Protein AF-A0A9D0NWU6-F1 (afdb_monomer_lite)

Secondary structure (DSSP, 8-state):
---EEEE-SSPP-TT------THHHHIIIIII---TT-EEEEE-SSS-EEEEE------

pLDDT: mean 87.29, std 7.03, range [54.91, 93.38]

Structure (mmCIF, N/CA/C/O backbone):
data_AF-A0A9D0NWU6-F1
#
_entry.id   AF-A0A9D0NWU6-F1
#
loop_
_atom_site.group_PDB
_atom_site.id
_atom_site.type_symbol
_atom_site.label_atom_id
_atom_site.label_alt_id
_atom_site.label_comp_id
_atom_site.label_asym_id
_atom_site.label_entity_id
_atom_site.label_seq_id
_atom_site.pdbx_PDB_ins_code
_atom_site.Cartn_x
_atom_site.Cartn_y
_atom_site.Cartn_z
_atom_site.occupancy
_atom_site.B_iso_or_equiv
_atom_site.auth_seq_id
_atom_site.auth_comp_id
_atom_site.auth_asym_id
_atom_site.auth_atom_id
_atom_site.pdbx_PDB_model_num
ATOM 1 N N . MET A 1 1 ? -14.663 3.728 -11.471 1.00 54.91 1 MET A N 1
ATOM 2 C CA . MET A 1 1 ? -13.768 4.286 -10.432 1.00 54.91 1 MET A CA 1
ATOM 3 C C . MET A 1 1 ? -12.529 3.399 -10.403 1.00 54.91 1 MET A C 1
ATOM 5 O O . MET A 1 1 ? -12.697 2.192 -10.312 1.00 54.91 1 MET A O 1
ATOM 9 N N . ARG A 1 2 ? -11.327 3.935 -10.641 1.00 75.31 2 ARG A N 1
ATOM 10 C CA . ARG A 1 2 ? -10.093 3.136 -10.766 1.00 75.31 2 ARG A CA 1
ATOM 11 C C . ARG A 1 2 ? -9.425 3.058 -9.395 1.00 75.31 2 ARG A C 1
ATOM 13 O O . ARG A 1 2 ? -8.997 4.091 -8.896 1.00 75.31 2 ARG A O 1
ATOM 20 N N . VAL A 1 3 ? -9.360 1.869 -8.803 1.00 82.56 3 VAL A N 1
ATOM 21 C CA . VAL A 1 3 ? -8.648 1.644 -7.536 1.00 82.56 3 VAL A CA 1
ATOM 22 C C . VAL A 1 3 ? -7.148 1.577 -7.825 1.00 82.56 3 VAL A C 1
ATOM 24 O O . VAL A 1 3 ? -6.725 0.915 -8.776 1.00 82.56 3 VAL A O 1
ATOM 27 N N . SER A 1 4 ? -6.348 2.315 -7.054 1.00 88.56 4 SER A N 1
ATOM 28 C CA . SER A 1 4 ? -4.891 2.330 -7.218 1.00 88.56 4 SER A CA 1
ATOM 29 C C . SER A 1 4 ? -4.279 1.098 -6.560 1.00 88.56 4 SER A C 1
ATOM 31 O O . SER A 1 4 ? -4.670 0.732 -5.453 1.00 88.56 4 SER A O 1
ATOM 33 N N . ARG A 1 5 ? -3.325 0.466 -7.248 1.00 90.94 5 ARG A N 1
ATOM 34 C CA . ARG A 1 5 ? -2.609 -0.722 -6.770 1.00 90.94 5 ARG A CA 1
ATOM 35 C C . ARG A 1 5 ? -1.179 -0.374 -6.379 1.00 90.94 5 ARG A C 1
ATOM 37 O O . ARG A 1 5 ? -0.497 0.306 -7.147 1.00 90.94 5 ARG A O 1
ATOM 44 N N . PHE A 1 6 ? -0.732 -0.876 -5.234 1.00 91.00 6 PHE A N 1
ATOM 45 C CA . PHE A 1 6 ? 0.600 -0.634 -4.690 1.00 91.00 6 PHE A CA 1
ATOM 46 C C . PHE A 1 6 ? 1.289 -1.940 -4.346 1.00 91.00 6 PHE A C 1
ATOM 48 O O . PHE A 1 6 ? 0.696 -2.833 -3.742 1.00 91.00 6 PHE A O 1
ATOM 55 N N . TYR A 1 7 ? 2.559 -2.014 -4.723 1.00 90.50 7 TYR A N 1
ATOM 56 C CA . TYR A 1 7 ? 3.419 -3.104 -4.314 1.00 90.50 7 TYR A CA 1
ATOM 57 C C . TYR A 1 7 ? 3.915 -2.863 -2.887 1.00 90.50 7 TYR A C 1
ATOM 59 O O . TYR A 1 7 ? 4.356 -1.757 -2.563 1.00 90.50 7 TYR A O 1
ATOM 67 N N . THR A 1 8 ? 3.890 -3.902 -2.058 1.00 89.38 8 THR A N 1
ATOM 68 C CA . THR A 1 8 ? 4.610 -3.928 -0.782 1.00 89.38 8 THR A CA 1
ATOM 69 C C . THR A 1 8 ? 5.384 -5.232 -0.649 1.00 89.38 8 THR A C 1
ATOM 71 O O . THR A 1 8 ? 4.878 -6.299 -0.975 1.00 89.38 8 THR A O 1
ATOM 74 N N . GLY A 1 9 ? 6.619 -5.153 -0.153 1.00 88.19 9 GLY A N 1
ATOM 75 C CA . GLY A 1 9 ? 7.410 -6.339 0.192 1.00 88.19 9 GLY A CA 1
ATOM 76 C C . GLY A 1 9 ? 6.989 -6.985 1.517 1.00 88.19 9 GLY A C 1
ATOM 77 O O . GLY A 1 9 ? 7.618 -7.947 1.950 1.00 88.19 9 GLY A O 1
ATOM 78 N N . GLN A 1 10 ? 5.975 -6.438 2.191 1.00 88.81 10 GLN A N 1
ATOM 79 C CA . GLN A 1 10 ? 5.438 -6.986 3.432 1.00 88.81 10 GLN A CA 1
ATOM 80 C C . GLN A 1 10 ? 4.509 -8.171 3.147 1.00 88.81 10 GLN A C 1
ATOM 82 O O . GLN A 1 10 ? 3.831 -8.231 2.120 1.00 88.81 10 GLN A O 1
ATOM 87 N N . THR A 1 11 ? 4.439 -9.106 4.092 1.00 88.31 11 THR A N 1
ATOM 88 C CA . THR A 1 11 ? 3.446 -10.181 4.058 1.00 88.31 11 THR A CA 1
ATOM 89 C C . THR A 1 11 ? 2.052 -9.589 4.22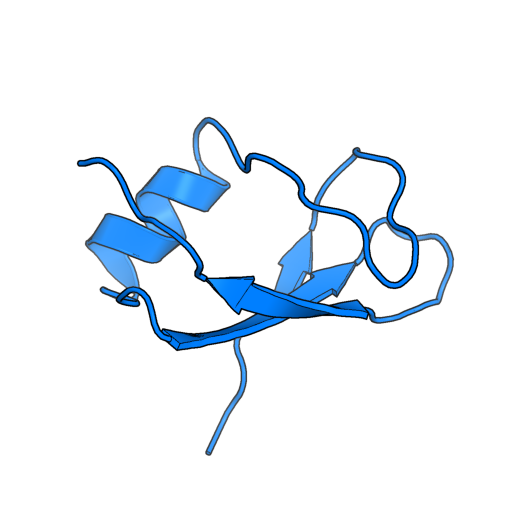8 1.00 88.31 11 THR A C 1
ATOM 91 O O . THR A 1 11 ? 1.772 -8.929 5.228 1.00 88.31 11 THR A O 1
ATOM 94 N N . LEU A 1 12 ? 1.186 -9.833 3.248 1.00 90.25 12 LEU A N 1
ATOM 95 C CA . LEU A 1 12 ? -0.209 -9.417 3.273 1.00 90.25 12 LEU A CA 1
ATOM 96 C C . LEU A 1 12 ? -1.080 -10.578 3.750 1.00 90.25 12 LEU A C 1
ATOM 98 O O . LEU A 1 12 ? -0.918 -11.713 3.307 1.00 90.25 12 LEU A O 1
ATOM 102 N N . ALA A 1 13 ? -2.003 -10.276 4.655 1.00 88.19 13 ALA A N 1
ATOM 103 C CA . ALA A 1 13 ? -2.991 -11.210 5.167 1.00 88.19 13 ALA A CA 1
ATOM 104 C C . ALA A 1 13 ? -4.332 -10.491 5.327 1.00 88.19 13 ALA A C 1
ATOM 106 O O . ALA A 1 13 ? -4.388 -9.267 5.482 1.00 88.19 13 ALA A O 1
ATOM 107 N N . GLU A 1 14 ? -5.416 -11.257 5.279 1.00 87.62 14 GLU A N 1
ATOM 108 C CA . GLU A 1 14 ? -6.752 -10.739 5.551 1.00 87.62 14 GLU A CA 1
ATOM 109 C C . GLU A 1 14 ? -6.840 -10.214 6.994 1.00 87.62 14 GLU A C 1
ATOM 111 O O . GLU A 1 14 ? -6.147 -10.701 7.889 1.00 87.62 14 GLU A O 1
ATOM 116 N N . ASP A 1 15 ? -7.657 -9.179 7.203 1.00 86.25 15 ASP A N 1
ATOM 117 C CA . ASP A 1 15 ? -7.876 -8.521 8.504 1.00 86.25 15 ASP A CA 1
ATOM 118 C C . ASP A 1 15 ? -6.600 -7.980 9.192 1.00 86.25 15 ASP A C 1
ATOM 120 O O . ASP A 1 15 ? -6.576 -7.697 10.387 1.00 86.25 15 ASP A O 1
ATOM 124 N N . THR A 1 16 ? -5.512 -7.803 8.436 1.00 88.38 16 THR A N 1
ATOM 125 C CA . THR A 1 16 ? -4.247 -7.278 8.961 1.00 88.38 16 THR A CA 1
ATOM 126 C C . THR A 1 16 ? -4.073 -5.802 8.632 1.00 88.38 16 THR A C 1
ATOM 128 O O . THR A 1 16 ? -4.340 -5.346 7.520 1.00 88.38 16 THR A O 1
ATOM 131 N N . ARG A 1 17 ? -3.556 -5.049 9.608 1.00 89.56 17 ARG A N 1
ATOM 132 C CA . ARG A 1 17 ? -3.101 -3.671 9.416 1.00 89.56 17 ARG A CA 1
ATOM 133 C C . ARG A 1 17 ? -1.621 -3.657 9.082 1.00 89.56 17 ARG A C 1
ATOM 135 O O . ARG A 1 17 ? -0.821 -4.239 9.813 1.00 89.56 17 ARG A O 1
ATOM 142 N N . ILE A 1 18 ? -1.264 -2.944 8.021 1.00 89.56 18 ILE A N 1
ATOM 143 C CA . ILE A 1 18 ? 0.130 -2.686 7.670 1.00 89.56 18 ILE A CA 1
ATOM 144 C C . ILE A 1 18 ? 0.384 -1.185 7.600 1.00 89.56 18 ILE A C 1
ATOM 146 O O . ILE A 1 18 ? -0.474 -0.420 7.158 1.00 89.56 18 ILE A O 1
ATOM 150 N N . SER A 1 19 ? 1.582 -0.780 8.000 1.00 88.31 19 SER A N 1
ATOM 151 C CA . SER A 1 19 ? 2.092 0.554 7.704 1.00 88.31 19 SER A CA 1
ATOM 152 C C . SER A 1 19 ? 2.855 0.496 6.392 1.00 88.31 19 SER A C 1
ATOM 154 O O . SER A 1 19 ? 3.741 -0.343 6.221 1.00 88.31 19 SER A O 1
ATOM 156 N N . LEU A 1 20 ? 2.470 1.367 5.462 1.00 87.25 20 LEU A N 1
ATOM 157 C CA . LEU A 1 20 ? 3.264 1.657 4.278 1.00 87.25 20 LEU A CA 1
ATOM 158 C C . LEU A 1 20 ? 4.217 2.787 4.651 1.00 87.25 20 LEU A C 1
ATOM 160 O O . LEU A 1 20 ? 3.774 3.811 5.165 1.00 87.25 20 LEU A O 1
ATOM 164 N N . ASP A 1 21 ? 5.498 2.614 4.353 1.00 83.06 21 ASP A N 1
ATOM 165 C CA . ASP A 1 21 ? 6.539 3.594 4.646 1.00 83.06 21 ASP A CA 1
ATOM 166 C C . ASP A 1 21 ? 7.260 4.023 3.361 1.00 83.06 21 ASP A C 1
ATOM 168 O O . ASP A 1 21 ? 7.193 3.365 2.318 1.00 83.06 21 ASP A O 1
ATOM 172 N N . GLY A 1 22 ? 7.962 5.155 3.427 1.00 85.31 22 GLY A N 1
ATOM 173 C CA . GLY A 1 22 ? 8.816 5.630 2.340 1.00 85.31 22 GLY A CA 1
ATOM 174 C C . GLY A 1 22 ? 8.048 6.142 1.119 1.00 85.31 22 GLY A C 1
ATOM 175 O O . GLY A 1 22 ? 7.124 6.952 1.230 1.00 85.31 22 GLY A O 1
ATOM 176 N N . GLU A 1 23 ? 8.477 5.715 -0.070 1.00 86.12 23 GLU A N 1
ATOM 177 C CA . GLU A 1 23 ? 7.987 6.246 -1.347 1.00 86.12 23 GLU A CA 1
ATOM 178 C C . GLU A 1 23 ? 6.500 5.965 -1.587 1.00 86.12 23 GLU A C 1
ATOM 180 O O . GLU A 1 23 ? 5.785 6.848 -2.061 1.00 86.12 23 GLU A O 1
ATOM 185 N N . THR A 1 24 ? 6.013 4.781 -1.205 1.00 87.50 24 THR A N 1
ATOM 186 C 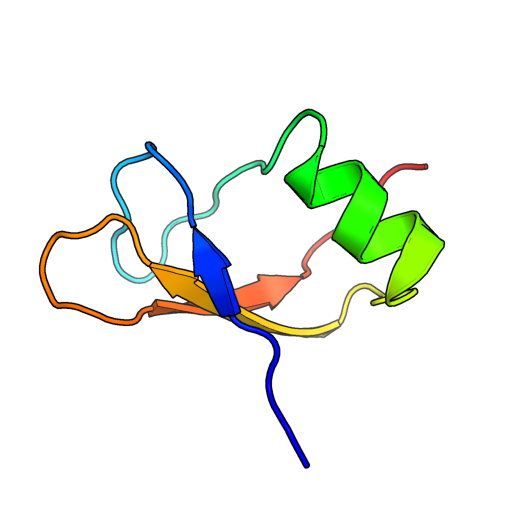CA . THR A 1 24 ? 4.621 4.372 -1.424 1.00 87.50 24 THR A CA 1
ATOM 187 C C . THR A 1 24 ? 3.673 5.234 -0.600 1.00 87.50 24 THR A C 1
ATOM 189 O O . THR A 1 24 ? 2.708 5.776 -1.138 1.00 87.50 24 THR A O 1
ATOM 192 N N . ALA A 1 25 ? 3.982 5.440 0.683 1.00 87.44 25 ALA A N 1
ATOM 193 C CA . ALA A 1 25 ? 3.203 6.305 1.567 1.00 87.44 25 ALA A CA 1
ATOM 194 C C . ALA A 1 25 ? 3.198 7.757 1.078 1.00 87.44 25 ALA A C 1
ATOM 196 O O . ALA A 1 25 ? 2.139 8.379 0.954 1.00 87.44 25 ALA A O 1
ATOM 197 N N . HIS A 1 26 ? 4.375 8.274 0.707 1.00 88.44 26 HIS A N 1
ATOM 198 C CA . HIS A 1 26 ? 4.499 9.623 0.167 1.00 88.44 26 HIS A CA 1
ATOM 199 C C . HIS A 1 26 ? 3.702 9.791 -1.128 1.00 88.44 26 HIS A C 1
ATOM 201 O O . HIS A 1 26 ? 3.010 10.790 -1.311 1.00 88.44 26 HIS A O 1
ATOM 207 N N . TYR A 1 27 ? 3.759 8.814 -2.029 1.00 88.81 27 TYR A N 1
ATOM 208 C CA . TYR A 1 27 ? 3.013 8.839 -3.279 1.00 88.81 27 TYR A CA 1
ATOM 209 C C . TYR A 1 27 ? 1.496 8.823 -3.036 1.00 88.81 27 TYR A C 1
ATOM 211 O O . TYR A 1 27 ? 0.770 9.642 -3.606 1.00 88.81 27 TYR A O 1
ATOM 219 N N . ILE A 1 28 ? 1.020 7.958 -2.134 1.00 89.00 28 ILE A N 1
ATOM 220 C CA . ILE A 1 28 ? -0.393 7.870 -1.740 1.00 89.00 28 ILE A CA 1
ATOM 221 C C . ILE A 1 28 ? -0.891 9.207 -1.172 1.00 89.00 28 ILE A C 1
ATOM 223 O O . ILE A 1 28 ? -1.894 9.744 -1.651 1.00 89.00 28 ILE A O 1
ATOM 227 N N . ALA A 1 29 ? -0.174 9.784 -0.205 1.00 87.12 29 ALA A N 1
ATOM 228 C CA . ALA A 1 29 ? -0.599 11.003 0.481 1.00 87.12 29 ALA A CA 1
ATOM 229 C C . ALA A 1 29 ? -0.390 12.280 -0.358 1.00 87.12 29 ALA A C 1
ATOM 231 O O . ALA A 1 29 ? -1.218 13.191 -0.342 1.00 87.12 29 ALA A O 1
ATOM 232 N N . ARG A 1 30 ? 0.715 12.381 -1.107 1.00 86.50 30 ARG A N 1
ATOM 233 C CA . ARG A 1 30 ? 1.113 13.614 -1.813 1.00 86.50 30 ARG A CA 1
ATOM 234 C C . ARG A 1 30 ? 0.580 13.683 -3.241 1.00 86.50 30 ARG A C 1
ATOM 236 O O . ARG A 1 30 ? 0.113 14.744 -3.666 1.00 86.50 30 ARG A O 1
ATOM 243 N N . VAL A 1 31 ? 0.696 12.583 -3.988 1.00 88.94 31 VAL A N 1
ATOM 244 C CA . VAL A 1 31 ? 0.381 12.537 -5.426 1.00 88.94 31 VAL A CA 1
ATOM 245 C C . VAL A 1 31 ? -1.082 12.194 -5.626 1.00 88.94 31 VAL A C 1
ATOM 247 O O . VAL A 1 31 ? -1.806 12.950 -6.271 1.00 88.94 31 VAL A O 1
ATOM 250 N N . LEU A 1 32 ? -1.524 11.085 -5.036 1.00 88.31 32 LEU A N 1
ATOM 251 C CA . LEU A 1 32 ? -2.911 10.644 -5.153 1.00 88.31 32 LEU A CA 1
ATOM 252 C C . LEU A 1 32 ? -3.841 11.373 -4.188 1.00 88.31 32 LEU A C 1
ATOM 254 O O . LEU A 1 32 ? -5.029 11.485 -4.475 1.00 88.31 32 LEU A O 1
ATOM 258 N N . ARG A 1 33 ? -3.290 11.910 -3.090 1.00 88.12 33 ARG A N 1
ATOM 259 C CA . ARG A 1 33 ? -4.035 12.635 -2.052 1.00 88.12 33 ARG A CA 1
ATOM 260 C C . ARG A 1 33 ? -5.166 11.788 -1.474 1.00 88.12 33 ARG A C 1
ATOM 262 O O . ARG A 1 33 ? -6.244 12.308 -1.193 1.00 88.12 33 ARG A O 1
ATOM 269 N N . LEU A 1 34 ? -4.916 10.484 -1.330 1.00 87.88 34 LEU A N 1
ATOM 270 C CA . LEU A 1 34 ? -5.873 9.586 -0.696 1.00 87.88 34 LEU A CA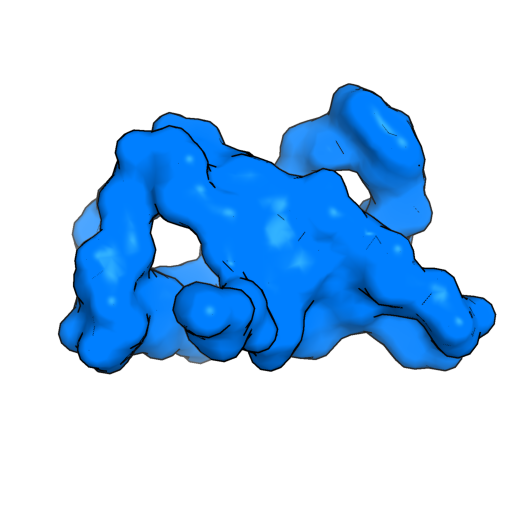 1
ATOM 271 C C . LEU A 1 34 ? -5.982 9.948 0.784 1.00 87.88 34 LEU A C 1
ATOM 273 O O . LEU A 1 34 ? -4.982 10.235 1.443 1.00 87.88 34 LEU A O 1
ATOM 277 N N . GLY A 1 35 ? -7.213 9.958 1.278 1.00 86.12 35 GLY A N 1
ATOM 278 C CA . GLY A 1 35 ? -7.526 10.223 2.673 1.00 86.12 35 GLY A CA 1
ATOM 279 C C . GLY A 1 35 ? -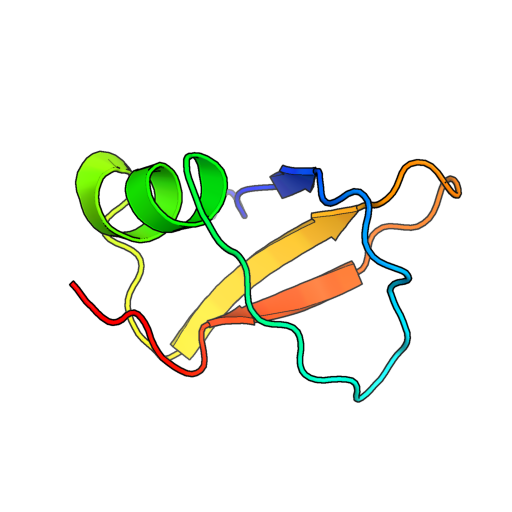7.939 8.953 3.414 1.00 86.12 35 GLY A C 1
ATOM 280 O O . GLY A 1 35 ? -8.207 7.925 2.784 1.00 86.12 35 GLY A O 1
ATOM 281 N N . PRO A 1 36 ? -8.023 9.018 4.751 1.00 89.62 36 PRO A N 1
ATOM 282 C CA . PRO A 1 36 ? -8.592 7.934 5.536 1.00 89.62 36 PRO A CA 1
ATOM 283 C C . PRO A 1 36 ? -10.002 7.600 5.026 1.00 89.62 36 PRO A C 1
ATOM 285 O O . PRO A 1 36 ? -10.830 8.489 4.826 1.00 89.62 36 PRO A O 1
ATOM 288 N N . GLY A 1 37 ? -10.267 6.318 4.781 1.00 89.25 37 GLY A N 1
ATOM 289 C CA . GLY A 1 37 ? -11.508 5.828 4.178 1.00 89.25 37 GLY A CA 1
ATOM 290 C C . GLY A 1 37 ? -11.405 5.463 2.695 1.00 89.25 37 GLY A C 1
ATOM 291 O O . GLY A 1 37 ? -12.256 4.713 2.208 1.00 89.25 37 GLY A O 1
ATOM 292 N N . ASP A 1 38 ? -10.370 5.932 1.994 1.00 90.62 38 ASP A N 1
ATOM 293 C CA . ASP A 1 38 ? -10.184 5.644 0.571 1.00 90.62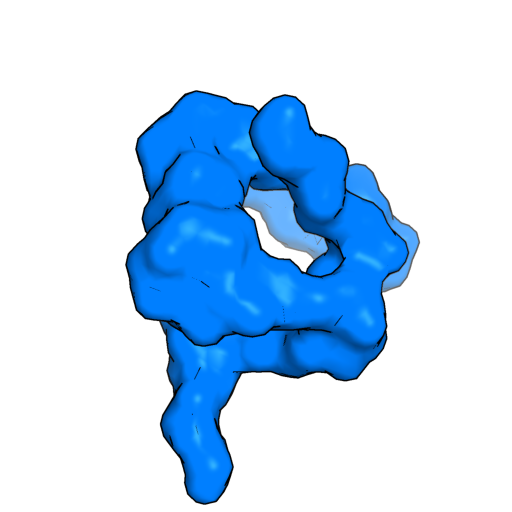 38 ASP A CA 1
ATOM 294 C C . ASP A 1 38 ? -9.731 4.194 0.330 1.00 90.62 38 ASP A C 1
ATOM 296 O O . ASP A 1 38 ? -9.049 3.585 1.162 1.00 90.62 38 ASP A O 1
ATOM 300 N N . ALA A 1 39 ? -10.148 3.625 -0.800 1.00 90.88 39 ALA A N 1
ATOM 301 C CA . ALA A 1 39 ? -9.898 2.231 -1.144 1.00 90.88 39 ALA A CA 1
ATOM 302 C C . ALA A 1 39 ? -8.637 2.101 -2.003 1.00 90.88 39 ALA A C 1
ATOM 304 O O . ALA A 1 39 ? -8.473 2.788 -3.012 1.00 90.88 39 ALA A O 1
ATOM 305 N N . LEU A 1 40 ? -7.782 1.147 -1.651 1.00 91.19 40 LEU A N 1
ATOM 306 C CA . LEU A 1 40 ? -6.565 0.826 -2.388 1.00 91.19 40 LEU A CA 1
ATOM 307 C C . LEU A 1 40 ? -6.351 -0.686 -2.458 1.00 91.19 40 LEU A C 1
ATOM 309 O O . LEU A 1 40 ? -6.906 -1.445 -1.669 1.00 91.19 40 LEU A O 1
ATOM 313 N N . ILE A 1 41 ? -5.560 -1.131 -3.427 1.00 92.44 41 ILE A N 1
ATOM 314 C CA . ILE A 1 41 ? -5.179 -2.538 -3.571 1.00 92.44 41 ILE A CA 1
ATOM 315 C C . ILE A 1 41 ? -3.705 -2.672 -3.217 1.00 92.44 41 ILE A C 1
ATOM 317 O O . ILE A 1 41 ? -2.866 -1.923 -3.719 1.00 92.44 41 ILE A O 1
ATOM 321 N N . LEU A 1 42 ? -3.395 -3.638 -2.366 1.00 92.12 42 LEU A N 1
ATOM 322 C CA . LEU A 1 42 ? -2.041 -4.036 -2.023 1.00 92.12 42 LEU A CA 1
ATOM 323 C C . LEU A 1 42 ? -1.729 -5.369 -2.687 1.00 92.12 42 LEU A C 1
ATOM 325 O O . LEU A 1 42 ? -2.574 -6.257 -2.737 1.00 92.12 42 LEU A O 1
ATOM 329 N N . PHE A 1 43 ? -0.514 -5.522 -3.192 1.00 92.81 43 PHE A N 1
ATOM 330 C CA . PHE A 1 43 ? -0.026 -6.803 -3.687 1.00 92.81 43 PHE A CA 1
ATOM 331 C C . PHE A 1 43 ? 1.444 -6.970 -3.312 1.00 92.81 43 PHE A C 1
ATOM 333 O O . PHE A 1 43 ? 2.206 -6.004 -3.303 1.00 92.81 43 PHE A O 1
ATOM 340 N N . ASN A 1 44 ? 1.846 -8.200 -3.007 1.00 91.75 44 ASN A N 1
ATOM 341 C CA . ASN A 1 44 ? 3.206 -8.541 -2.576 1.00 91.75 44 ASN A CA 1
ATOM 342 C C . ASN A 1 44 ? 3.929 -9.493 -3.542 1.00 91.75 44 ASN A C 1
ATOM 344 O O . ASN A 1 44 ? 5.012 -9.980 -3.240 1.00 91.75 44 ASN A O 1
ATOM 348 N N . GLY A 1 45 ? 3.344 -9.761 -4.714 1.00 90.44 45 GLY A N 1
ATOM 349 C CA . GLY A 1 45 ? 3.918 -10.680 -5.701 1.00 90.44 45 GLY A CA 1
ATOM 350 C C . GLY A 1 45 ? 3.599 -12.158 -5.457 1.00 90.44 45 GLY A C 1
ATOM 351 O O . GLY A 1 45 ? 4.043 -12.989 -6.241 1.00 90.44 45 GLY A O 1
ATOM 352 N N . ASP A 1 46 ? 2.775 -12.482 -4.455 1.00 89.81 46 ASP A N 1
ATOM 353 C CA . ASP A 1 46 ? 2.263 -13.841 -4.200 1.00 89.81 46 ASP A CA 1
ATOM 354 C C . ASP A 1 46 ? 1.231 -14.308 -5.255 1.00 89.81 46 ASP A C 1
ATOM 356 O O . ASP A 1 46 ? 0.755 -15.436 -5.243 1.00 89.81 46 ASP A O 1
ATOM 360 N N . GLY A 1 47 ? 0.874 -13.430 -6.199 1.00 89.50 47 GLY A N 1
ATOM 361 C CA . GLY A 1 47 ? -0.186 -13.660 -7.186 1.00 89.50 47 GLY A CA 1
ATOM 362 C C . GLY A 1 47 ? -1.579 -13.269 -6.690 1.00 89.50 47 GLY A C 1
ATOM 363 O O . GLY A 1 47 ? -2.526 -13.300 -7.472 1.00 89.50 47 GLY A O 1
ATOM 364 N N . ASN A 1 48 ? -1.687 -12.847 -5.429 1.00 90.56 48 ASN A N 1
ATOM 365 C CA . ASN A 1 48 ? -2.916 -12.375 -4.804 1.00 90.56 48 ASN A CA 1
ATOM 366 C C . ASN A 1 48 ? -2.973 -10.840 -4.723 1.00 90.56 48 ASN A C 1
ATOM 368 O O . ASN A 1 48 ? -1.957 -10.159 -4.546 1.00 90.56 48 ASN A O 1
ATOM 372 N N . GLU A 1 49 ? -4.187 -10.303 -4.835 1.00 93.38 49 GLU A N 1
ATOM 373 C CA . GLU A 1 49 ? -4.501 -8.883 -4.676 1.00 93.38 49 GLU A CA 1
ATOM 374 C C . GLU A 1 49 ? -5.336 -8.687 -3.408 1.00 93.38 49 GLU A C 1
ATOM 376 O O . GLU A 1 49 ? -6.359 -9.342 -3.211 1.00 93.38 49 GLU A O 1
ATOM 381 N N . TYR A 1 50 ? -4.913 -7.763 -2.553 1.00 92.56 50 TYR A N 1
ATOM 382 C CA . TYR A 1 50 ? -5.513 -7.528 -1.246 1.00 92.56 50 TYR A CA 1
ATOM 383 C C . TYR A 1 50 ? -6.209 -6.174 -1.242 1.00 92.56 50 TYR A C 1
ATOM 385 O O . TYR A 1 50 ? -5.580 -5.127 -1.408 1.00 92.56 50 TYR A O 1
ATOM 393 N N . HIS A 1 51 ? -7.523 -6.184 -1.044 1.00 92.19 51 HIS A N 1
ATOM 394 C CA . HIS A 1 51 ? -8.297 -4.959 -0.907 1.00 92.19 51 HIS A CA 1
ATOM 395 C C . HIS A 1 51 ? -8.070 -4.351 0.474 1.00 92.19 51 HIS A C 1
ATOM 397 O O . HIS A 1 51 ? -8.388 -4.960 1.492 1.00 92.19 51 HIS A O 1
ATOM 403 N N . ALA A 1 52 ? -7.555 -3.129 0.495 1.00 91.75 52 ALA A N 1
ATOM 404 C CA . ALA A 1 52 ? -7.269 -2.387 1.706 1.00 91.75 52 ALA A CA 1
ATOM 405 C C . ALA A 1 52 ? -7.989 -1.039 1.699 1.00 91.75 52 ALA A C 1
ATOM 407 O O . ALA A 1 52 ? -8.405 -0.502 0.666 1.00 91.75 52 ALA A O 1
ATOM 408 N N . ARG A 1 53 ? -8.126 -0.475 2.892 1.00 92.06 53 ARG A N 1
ATOM 409 C CA . ARG A 1 53 ? -8.631 0.875 3.096 1.00 92.06 53 ARG A CA 1
ATOM 410 C C . ARG A 1 53 ? -7.584 1.656 3.864 1.00 92.06 53 ARG A C 1
ATOM 412 O O . ARG A 1 53 ? -7.027 1.143 4.831 1.00 92.06 53 ARG A O 1
ATOM 419 N N . LEU A 1 54 ? -7.330 2.887 3.440 1.00 90.38 54 LEU A N 1
ATOM 420 C CA . LEU A 1 54 ? -6.429 3.772 4.164 1.00 90.38 54 LEU A CA 1
ATOM 421 C C . LEU A 1 54 ? -7.056 4.090 5.528 1.00 90.38 54 LEU A C 1
ATOM 423 O O . LEU A 1 54 ? -8.135 4.677 5.580 1.00 90.38 54 LEU A O 1
ATOM 427 N N . GLU A 1 55 ? -6.427 3.679 6.628 1.00 90.50 55 GLU A N 1
ATOM 428 C CA . GLU A 1 55 ? -6.903 4.030 7.976 1.00 90.50 55 GLU A CA 1
ATOM 429 C C . GLU A 1 55 ? -6.399 5.409 8.397 1.00 90.50 55 GLU A C 1
ATOM 431 O O . GLU A 1 55 ? -7.181 6.216 8.889 1.00 90.50 55 GLU A O 1
ATOM 436 N N . ASN A 1 56 ? -5.116 5.691 8.169 1.00 86.12 56 ASN A N 1
ATOM 437 C CA . ASN A 1 56 ? -4.491 6.984 8.425 1.00 86.12 56 ASN A CA 1
ATOM 438 C C . ASN A 1 56 ? -3.428 7.271 7.361 1.00 86.12 56 ASN A C 1
ATOM 440 O O . ASN A 1 56 ? -2.833 6.355 6.796 1.00 86.12 56 ASN A O 1
ATOM 444 N N . ALA A 1 57 ? -3.211 8.555 7.095 1.00 80.50 57 ALA A N 1
ATOM 445 C CA . ALA A 1 57 ? -2.122 9.042 6.263 1.00 80.50 57 ALA A CA 1
ATOM 446 C C . ALA A 1 57 ? -1.481 10.228 6.976 1.00 80.50 57 ALA A C 1
ATOM 448 O O . ALA A 1 57 ? -1.923 11.371 6.834 1.00 80.50 57 ALA A O 1
ATOM 449 N N . ASP A 1 58 ? -0.475 9.931 7.790 1.00 70.06 58 ASP A N 1
ATOM 450 C CA . ASP A 1 58 ? 0.346 10.949 8.426 1.00 70.06 58 ASP A CA 1
ATOM 451 C C . ASP A 1 58 ? 1.240 11.622 7.372 1.00 70.06 58 ASP A C 1
ATOM 453 O O . ASP A 1 58 ? 1.763 10.978 6.458 1.00 70.06 58 ASP A O 1
ATOM 457 N N . LYS A 1 59 ? 1.321 12.952 7.450 1.00 57.06 59 LYS A N 1
ATOM 458 C CA . LYS A 1 59 ? 1.935 13.823 6.439 1.00 57.06 59 LYS A CA 1
ATOM 459 C C . LYS A 1 59 ? 3.449 13.928 6.578 1.00 57.06 59 LYS A C 1
ATOM 461 O O . LYS A 1 59 ? 3.904 14.149 7.719 1.00 57.06 59 LYS A O 1
#

Foldseek 3Di:
DDAAEDEDLDDDDPPDDDDDDDPVLCCVCPVVVAAFQDWHWYDHPPPDIDIDG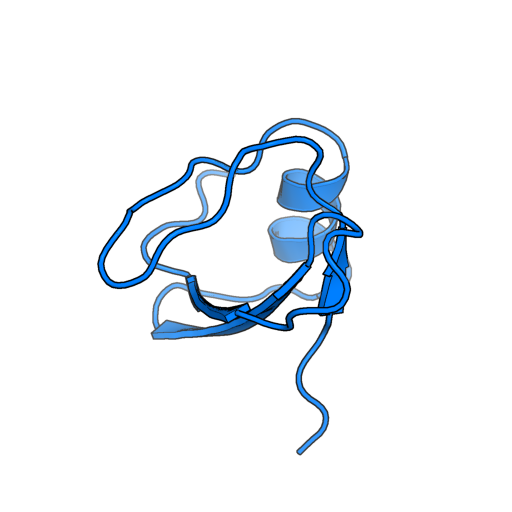RRHRDD

Radius of gyration: 10.78 Å; chains: 1; bounding box: 23×28×20 Å

Sequence (59 aa):
MRVSRFYTGQTLAEDTRISLDGETAHYIARVLRLGPGDALILFNGDGNEYHARLENADK